Protein AF-A0A6M3YIV0-F1 (afdb_monomer_lite)

pLDDT: mean 96.77, std 2.44, range [84.88, 98.75]

Sequence (44 aa):
HLSTVHVEVEGDIKFPIMPENFNLVFEQFFMSNINYTYQIWKKG

Organism: Escherichia coli (NCBI:txid562)

Radius of gyration: 12.29 Å; chains: 1; bounding box: 29×11×31 Å

Structure (mmCIF, N/CA/C/O backbone):
data_AF-A0A6M3YIV0-F1
#
_entry.id   AF-A0A6M3YIV0-F1
#
loop_
_atom_sit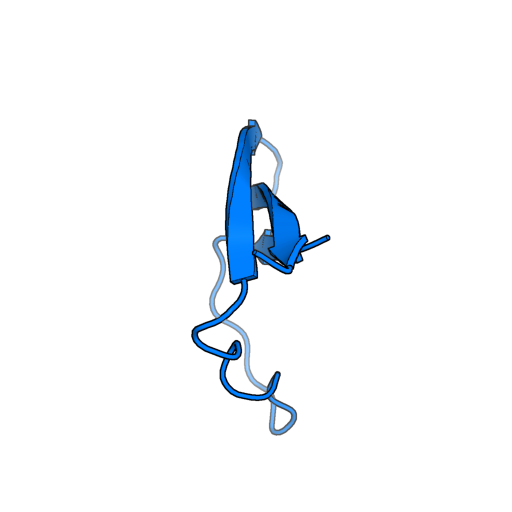e.group_PDB
_atom_site.id
_atom_site.type_symbol
_atom_site.label_atom_id
_atom_site.label_alt_id
_atom_site.label_comp_id
_atom_site.label_asym_id
_atom_site.label_entity_id
_atom_site.label_seq_id
_atom_site.pdbx_PDB_ins_code
_atom_site.Cartn_x
_atom_site.Cartn_y
_atom_site.Cartn_z
_atom_site.occupancy
_atom_site.B_iso_or_equiv
_atom_site.auth_seq_id
_atom_site.auth_comp_id
_atom_site.auth_asym_id
_atom_site.auth_atom_id
_atom_site.pdbx_PDB_model_num
ATOM 1 N N . HIS A 1 1 ? 0.229 -5.836 6.479 1.00 96.75 1 HIS A N 1
ATOM 2 C CA . HIS A 1 1 ? 1.679 -5.803 6.206 1.00 96.75 1 HIS A CA 1
ATOM 3 C C . HIS A 1 1 ? 1.862 -5.327 4.779 1.00 96.75 1 HIS A C 1
ATOM 5 O O . HIS A 1 1 ? 1.165 -5.846 3.917 1.00 96.75 1 HIS A O 1
ATOM 11 N N . LEU A 1 2 ? 2.711 -4.327 4.550 1.00 97.12 2 LEU A N 1
ATOM 12 C CA . LEU A 1 2 ? 2.952 -3.735 3.233 1.00 97.12 2 LEU A CA 1
ATOM 13 C C . LEU A 1 2 ? 4.459 -3.574 3.025 1.00 97.12 2 LEU A C 1
ATOM 15 O O . LEU A 1 2 ? 5.141 -3.070 3.913 1.00 97.12 2 LEU A O 1
ATOM 19 N N . SER A 1 3 ? 4.956 -3.989 1.862 1.00 98.00 3 SER A N 1
ATOM 20 C CA . SER A 1 3 ? 6.323 -3.708 1.424 1.00 98.00 3 SER A CA 1
ATOM 21 C C . SER A 1 3 ? 6.262 -2.851 0.169 1.00 98.00 3 SER A C 1
ATOM 23 O O . SER A 1 3 ? 5.780 -3.309 -0.865 1.00 98.00 3 SER A O 1
ATOM 25 N N . THR A 1 4 ? 6.753 -1.622 0.259 1.00 97.75 4 THR A N 1
ATOM 26 C CA . THR A 1 4 ? 6.871 -0.713 -0.883 1.00 97.75 4 THR A CA 1
ATOM 27 C C . THR A 1 4 ? 8.256 -0.885 -1.481 1.00 97.75 4 THR A C 1
ATOM 29 O O . THR A 1 4 ? 9.248 -0.513 -0.856 1.00 97.75 4 THR A O 1
ATOM 32 N N . VAL A 1 5 ? 8.329 -1.482 -2.668 1.00 98.19 5 VAL A N 1
ATOM 33 C CA . VAL A 1 5 ? 9.584 -1.669 -3.405 1.00 98.19 5 VAL A CA 1
ATOM 34 C C . VAL A 1 5 ? 9.881 -0.386 -4.186 1.00 98.19 5 VAL A C 1
ATOM 36 O O . VAL A 1 5 ? 9.029 0.083 -4.934 1.00 98.19 5 VAL A O 1
ATOM 39 N N . HIS A 1 6 ? 11.071 0.194 -4.014 1.00 97.94 6 HIS A N 1
ATOM 40 C CA . HIS A 1 6 ? 11.472 1.466 -4.637 1.00 97.94 6 HIS A CA 1
ATOM 41 C C . HIS A 1 6 ? 11.992 1.250 -6.064 1.00 97.94 6 HIS A C 1
ATOM 43 O O . HIS A 1 6 ? 13.157 1.509 -6.365 1.00 97.94 6 HIS A O 1
ATOM 49 N N . VAL A 1 7 ? 11.131 0.721 -6.931 1.00 97.19 7 VAL A N 1
ATOM 50 C CA . VAL A 1 7 ? 11.387 0.538 -8.363 1.00 97.19 7 VAL A CA 1
ATOM 51 C C . VAL A 1 7 ? 10.077 0.673 -9.134 1.00 97.19 7 VAL A C 1
ATOM 53 O O . VAL A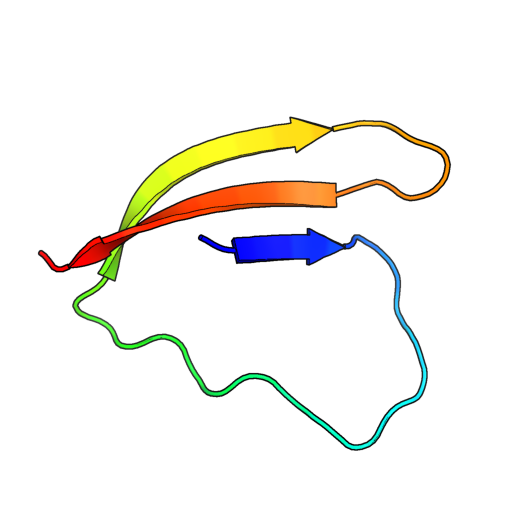 1 7 ? 9.025 0.251 -8.658 1.00 97.19 7 VAL A O 1
ATOM 56 N N . GLU A 1 8 ? 10.142 1.244 -10.331 1.00 97.00 8 GLU A N 1
ATOM 57 C CA . GLU A 1 8 ? 9.012 1.284 -11.258 1.00 97.00 8 GLU A CA 1
ATOM 58 C C . GLU A 1 8 ? 9.123 0.122 -12.249 1.00 97.00 8 GLU A C 1
ATOM 60 O O . GLU A 1 8 ? 10.199 -0.145 -12.788 1.00 97.00 8 GLU A O 1
ATOM 65 N N . VAL A 1 9 ? 8.015 -0.589 -12.468 1.00 96.06 9 VAL A N 1
ATOM 66 C CA . VAL A 1 9 ? 7.936 -1.742 -13.377 1.00 96.06 9 VAL A CA 1
ATOM 67 C C . VAL A 1 9 ? 6.672 -1.667 -14.223 1.00 96.06 9 VAL A C 1
ATOM 69 O O . VAL A 1 9 ? 5.660 -1.106 -13.799 1.00 96.06 9 VAL A O 1
ATOM 72 N N . GLU A 1 10 ? 6.719 -2.260 -15.413 1.00 98.12 10 GLU A N 1
ATOM 73 C CA . GLU A 1 10 ? 5.536 -2.432 -16.254 1.00 98.12 10 GLU A CA 1
ATOM 74 C C . GLU A 1 10 ? 4.595 -3.496 -15.665 1.00 98.12 10 GLU A C 1
ATOM 76 O O . GLU A 1 10 ? 5.037 -4.540 -15.180 1.00 98.12 10 GLU A O 1
ATOM 81 N N . GLY A 1 11 ? 3.286 -3.233 -15.713 1.00 96.19 11 GLY A N 1
ATOM 82 C CA . GLY A 1 11 ? 2.252 -4.150 -15.238 1.00 96.19 11 GLY A CA 1
ATOM 83 C C . GLY A 1 11 ? 0.850 -3.541 -15.294 1.00 96.19 11 GLY A C 1
ATOM 84 O O . GLY A 1 11 ? 0.678 -2.323 -15.326 1.00 96.19 11 GLY A O 1
ATOM 85 N N . ASP A 1 12 ? -0.165 -4.398 -15.300 1.00 97.88 12 ASP A N 1
ATOM 86 C CA . ASP A 1 12 ? -1.586 -4.046 -15.414 1.00 97.88 12 ASP A CA 1
ATOM 87 C C . ASP A 1 12 ? -2.400 -4.364 -14.144 1.00 97.88 12 ASP A C 1
ATOM 89 O O . ASP A 1 12 ? -3.562 -3.971 -14.029 1.00 97.88 12 ASP A O 1
ATOM 93 N N . ILE A 1 13 ? -1.776 -5.001 -13.149 1.00 97.19 13 ILE A N 1
ATOM 94 C CA . ILE A 1 13 ? -2.372 -5.304 -11.843 1.00 97.19 13 ILE A CA 1
ATOM 95 C C . ILE A 1 13 ? -1.940 -4.271 -10.800 1.00 97.19 13 ILE A C 1
ATOM 97 O O . ILE A 1 13 ? -0.756 -3.971 -10.650 1.00 97.19 13 ILE A O 1
ATOM 101 N N . LYS A 1 14 ? -2.907 -3.749 -10.033 1.00 96.38 14 LYS A N 1
ATOM 102 C CA . LYS A 1 14 ? -2.676 -2.754 -8.975 1.00 96.38 14 LYS A CA 1
ATOM 103 C C . LYS A 1 14 ? -3.280 -3.190 -7.647 1.00 96.38 14 LYS A C 1
ATOM 105 O O . LYS A 1 14 ? -4.308 -3.864 -7.606 1.00 96.38 14 LYS A O 1
ATOM 110 N N . PHE A 1 15 ? -2.654 -2.754 -6.558 1.00 95.56 15 PHE A N 1
ATOM 111 C CA . PHE A 1 15 ? -3.229 -2.873 -5.222 1.00 95.56 15 PHE A CA 1
ATOM 112 C C . PHE A 1 15 ? -4.383 -1.861 -5.056 1.00 95.56 15 PHE A C 1
ATOM 114 O O . PHE A 1 15 ? -4.279 -0.745 -5.575 1.00 95.56 15 PHE A O 1
ATOM 121 N N . PRO A 1 16 ? -5.487 -2.214 -4.369 1.00 95.69 16 PRO A N 1
ATOM 122 C CA . PRO A 1 16 ? -6.569 -1.273 -4.088 1.00 95.69 16 PRO A CA 1
ATOM 123 C C . PRO A 1 16 ? -6.113 -0.130 -3.171 1.00 95.69 16 PRO A C 1
ATOM 125 O O . PRO A 1 16 ? -5.095 -0.216 -2.487 1.00 95.69 16 PRO A O 1
ATOM 128 N N . ILE A 1 17 ? -6.906 0.940 -3.121 1.00 93.88 17 ILE A N 1
ATOM 129 C CA . ILE A 1 17 ? -6.659 2.066 -2.213 1.00 93.88 17 ILE A CA 1
ATOM 130 C C . ILE A 1 17 ? -6.759 1.577 -0.760 1.00 93.88 17 ILE A C 1
ATOM 132 O O . ILE A 1 17 ? -7.689 0.848 -0.404 1.00 93.88 17 ILE A O 1
ATOM 136 N N . MET A 1 18 ? -5.796 1.972 0.078 1.00 90.69 18 MET A N 1
ATOM 137 C CA . MET A 1 18 ? -5.797 1.627 1.498 1.00 90.69 18 MET A CA 1
ATOM 138 C C . MET A 1 18 ? -6.969 2.322 2.215 1.00 90.69 18 MET A C 1
ATOM 140 O O . MET A 1 18 ? -7.121 3.534 2.067 1.00 90.69 18 MET A O 1
ATOM 144 N N . PRO A 1 19 ? -7.794 1.594 2.991 1.00 93.69 19 PRO A N 1
ATOM 145 C CA . PRO A 1 19 ? -8.896 2.206 3.725 1.00 93.69 19 PRO A CA 1
ATOM 146 C C . PRO A 1 19 ? -8.405 3.184 4.801 1.00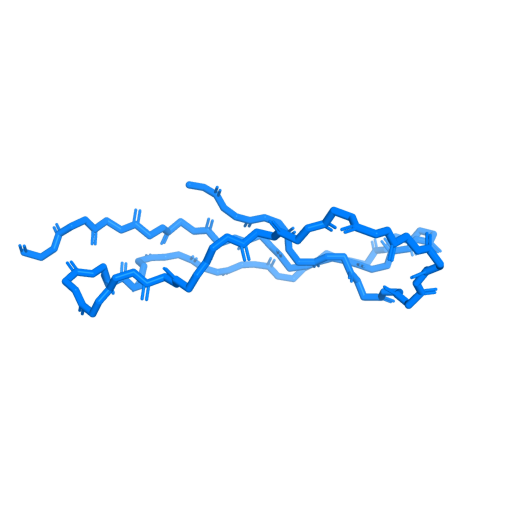 93.69 19 PRO A C 1
ATOM 148 O O . PRO A 1 19 ? -7.404 2.927 5.468 1.00 93.69 19 PRO A O 1
ATOM 151 N N . GLU A 1 20 ? -9.162 4.258 5.031 1.00 93.62 20 GLU A N 1
ATOM 152 C CA . GLU A 1 20 ? -8.800 5.334 5.972 1.00 93.62 20 GLU A CA 1
ATOM 153 C C . GLU A 1 20 ? -8.717 4.886 7.439 1.00 93.62 20 GLU A C 1
ATOM 155 O O . GLU A 1 20 ? -8.077 5.535 8.257 1.00 93.62 20 GLU A O 1
ATOM 160 N N . ASN A 1 21 ? -9.343 3.762 7.794 1.00 96.12 21 ASN A N 1
ATOM 161 C CA . ASN A 1 21 ? -9.339 3.246 9.162 1.00 96.12 21 ASN A CA 1
ATOM 162 C C . A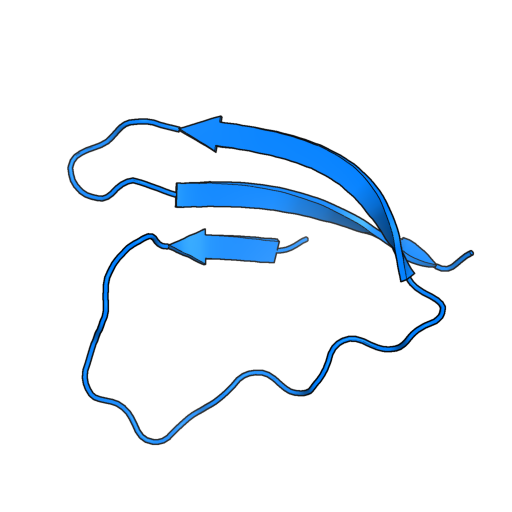SN A 1 21 ? -8.085 2.434 9.518 1.00 96.12 21 ASN A C 1
ATOM 164 O O . ASN A 1 21 ? -8.066 1.789 10.565 1.00 96.12 21 ASN A O 1
ATOM 168 N N . PHE A 1 22 ? -7.059 2.416 8.669 1.00 96.94 22 PHE A N 1
ATOM 169 C CA . PHE A 1 22 ? -5.773 1.808 8.986 1.00 96.94 22 PHE A CA 1
ATOM 170 C C . PHE A 1 22 ? -4.773 2.866 9.439 1.00 96.94 22 PHE A C 1
ATOM 172 O O . PHE A 1 22 ? -4.524 3.850 8.754 1.00 96.94 22 PHE A O 1
ATOM 179 N N . ASN A 1 23 ? -4.135 2.602 10.573 1.00 96.81 23 ASN A N 1
ATOM 180 C CA . ASN A 1 23 ? -3.072 3.424 11.125 1.00 96.81 23 ASN A CA 1
ATOM 181 C C . ASN A 1 23 ? -1.725 2.723 10.943 1.00 96.81 23 ASN A C 1
ATOM 183 O O . ASN A 1 23 ? -1.600 1.518 11.200 1.00 96.81 23 ASN A O 1
ATOM 187 N N . LEU A 1 24 ? -0.713 3.482 10.526 1.00 96.56 24 LEU A N 1
ATOM 188 C CA . LEU A 1 24 ? 0.670 3.022 10.479 1.00 96.56 24 LEU A CA 1
ATOM 189 C C . LEU A 1 24 ? 1.193 2.870 11.912 1.00 96.56 24 LEU A C 1
ATOM 191 O O . LEU A 1 24 ? 1.163 3.820 12.690 1.00 96.56 24 LEU A O 1
ATOM 195 N N . VAL A 1 25 ? 1.673 1.678 12.265 1.00 98.12 25 VAL A N 1
ATOM 196 C CA . VAL A 1 25 ? 2.190 1.386 13.617 1.00 98.12 25 VAL A CA 1
ATOM 197 C C . VAL A 1 25 ? 3.658 0.971 13.631 1.00 98.12 25 VAL A C 1
ATOM 199 O O . VAL A 1 25 ? 4.247 0.828 14.698 1.00 98.12 25 VAL A O 1
ATOM 202 N N . PHE A 1 26 ? 4.245 0.737 12.461 1.00 98.44 26 PHE A N 1
ATOM 203 C CA . PHE A 1 26 ? 5.654 0.399 12.305 1.00 98.44 26 PHE A CA 1
ATOM 204 C C . PHE A 1 26 ? 6.098 0.710 10.881 1.00 98.44 26 PHE A C 1
ATOM 206 O O . PHE A 1 26 ? 5.379 0.377 9.937 1.00 98.44 26 PHE A O 1
ATOM 213 N N . GLU A 1 27 ? 7.301 1.256 10.742 1.00 98.56 27 GLU A N 1
ATOM 214 C CA . GLU A 1 27 ? 7.969 1.465 9.465 1.00 98.56 27 GLU A CA 1
ATOM 215 C C . GLU A 1 27 ? 9.472 1.221 9.610 1.00 98.56 27 GLU A C 1
ATOM 217 O O . GLU A 1 27 ? 10.089 1.648 10.587 1.00 98.56 27 GLU A O 1
ATOM 222 N N . GLN A 1 28 ? 10.061 0.547 8.624 1.00 98.62 28 GLN A N 1
ATOM 223 C CA . GLN A 1 28 ? 11.505 0.393 8.520 1.00 98.62 28 GLN A CA 1
ATOM 224 C C . GLN A 1 28 ? 11.955 0.369 7.059 1.00 98.62 28 GLN A C 1
ATOM 226 O O . GLN A 1 28 ? 11.401 -0.358 6.232 1.00 98.62 28 GLN A O 1
ATOM 231 N N . PHE A 1 29 ? 12.991 1.149 6.758 1.00 98.62 29 PHE A N 1
ATOM 232 C CA . PHE A 1 29 ? 13.655 1.162 5.458 1.00 98.62 29 PHE A CA 1
ATOM 233 C C . PHE A 1 29 ? 14.791 0.135 5.400 1.00 98.62 29 PHE A C 1
ATOM 235 O O . PHE A 1 29 ? 15.553 -0.009 6.359 1.00 98.62 29 PHE A O 1
ATOM 242 N N . PHE A 1 30 ? 14.937 -0.529 4.253 1.00 98.56 30 PHE A N 1
ATOM 243 C CA . PHE A 1 30 ? 16.000 -1.490 3.982 1.00 98.56 30 PHE A CA 1
ATOM 244 C C . PHE A 1 30 ? 16.734 -1.139 2.690 1.00 98.56 30 PHE A C 1
ATOM 246 O O . PHE A 1 30 ? 16.124 -0.957 1.633 1.00 98.56 30 PHE A O 1
ATOM 253 N N . MET A 1 31 ? 18.065 -1.106 2.781 1.00 98.38 31 MET A N 1
ATOM 254 C CA . MET A 1 31 ? 18.944 -0.960 1.627 1.00 98.38 31 MET A CA 1
ATOM 255 C C . MET A 1 31 ? 19.342 -2.342 1.103 1.00 98.38 31 MET A C 1
ATOM 257 O O . MET A 1 31 ? 19.803 -3.189 1.870 1.00 98.38 31 MET A O 1
ATOM 261 N N . SER A 1 32 ? 19.145 -2.585 -0.191 1.00 96.38 32 SER A N 1
ATOM 262 C CA . SER A 1 32 ? 19.461 -3.862 -0.844 1.00 96.38 32 SER A CA 1
ATOM 263 C C . SER A 1 32 ? 19.831 -3.636 -2.316 1.00 96.38 32 SER A C 1
ATOM 265 O O . SER A 1 32 ? 20.073 -2.505 -2.726 1.00 96.38 32 SER A O 1
ATOM 267 N N . ASN A 1 33 ? 19.873 -4.693 -3.129 1.00 97.06 33 ASN A N 1
ATOM 268 C CA . ASN A 1 33 ? 19.993 -4.557 -4.584 1.00 97.06 33 ASN A CA 1
ATOM 269 C C . ASN A 1 33 ? 18.789 -3.813 -5.197 1.00 97.06 33 ASN A C 1
ATOM 271 O O . ASN A 1 33 ? 18.944 -3.136 -6.207 1.00 97.06 33 ASN A O 1
ATOM 275 N N . ILE A 1 34 ? 17.613 -3.910 -4.564 1.00 97.50 34 ILE A N 1
ATOM 276 C CA . ILE A 1 34 ? 16.471 -3.013 -4.761 1.00 97.50 34 ILE A CA 1
ATOM 277 C C . ILE A 1 34 ? 15.979 -2.594 -3.375 1.00 97.50 34 ILE A C 1
ATOM 279 O O . ILE A 1 34 ? 15.639 -3.441 -2.548 1.00 97.50 34 ILE A O 1
ATOM 283 N N . ASN A 1 35 ? 15.962 -1.292 -3.107 1.00 98.50 35 ASN A N 1
ATOM 284 C CA . ASN A 1 35 ? 15.522 -0.768 -1.817 1.00 98.50 35 ASN A CA 1
ATOM 285 C C . ASN A 1 35 ? 14.030 -1.031 -1.594 1.00 98.50 35 ASN A C 1
ATOM 287 O O . ASN A 1 35 ? 13.234 -1.010 -2.535 1.00 98.50 35 ASN A O 1
ATOM 291 N N . TYR A 1 36 ? 13.626 -1.200 -0.336 1.00 98.56 36 TYR A N 1
ATOM 292 C CA . TYR A 1 36 ? 12.212 -1.306 0.023 1.00 98.56 36 TYR A CA 1
ATOM 293 C C . TYR A 1 36 ? 11.933 -0.750 1.422 1.00 98.56 36 TYR A C 1
ATOM 295 O O . TYR A 1 36 ? 12.797 -0.744 2.300 1.00 98.56 36 TYR A O 1
ATOM 303 N N . THR A 1 37 ? 10.701 -0.293 1.631 1.00 98.75 37 THR A N 1
ATOM 304 C CA . THR A 1 37 ? 10.180 0.105 2.944 1.00 98.75 37 THR A CA 1
ATOM 305 C C . THR A 1 37 ? 9.161 -0.926 3.405 1.00 98.75 37 THR A C 1
ATOM 307 O O . THR A 1 37 ? 8.213 -1.221 2.680 1.00 98.75 37 THR A O 1
ATOM 310 N N . TYR A 1 38 ? 9.337 -1.468 4.607 1.00 98.69 38 TYR A N 1
ATOM 311 C CA . TYR A 1 38 ? 8.389 -2.388 5.228 1.00 98.69 38 TYR A CA 1
ATOM 312 C C . TYR A 1 38 ? 7.539 -1.662 6.267 1.00 98.69 38 TYR A C 1
ATOM 314 O O . TYR A 1 38 ? 8.062 -0.958 7.130 1.00 98.69 38 TYR A O 1
ATOM 322 N N . GLN A 1 39 ? 6.228 -1.865 6.196 1.00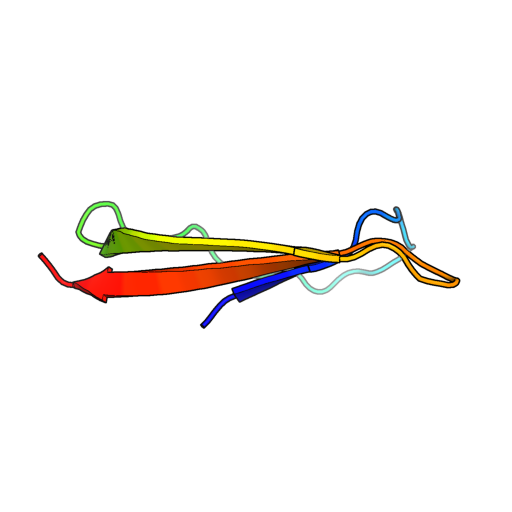 98.50 39 GLN A N 1
ATOM 323 C CA . GLN A 1 39 ? 5.245 -1.204 7.040 1.00 98.50 39 GLN A CA 1
ATOM 324 C C . GLN A 1 39 ? 4.251 -2.203 7.642 1.00 98.50 39 GLN A C 1
ATOM 326 O O . GLN A 1 39 ? 3.776 -3.145 6.990 1.00 98.50 39 GLN A O 1
ATOM 331 N N . ILE A 1 40 ? 3.857 -1.950 8.891 1.00 98.19 40 ILE A N 1
ATOM 332 C CA . ILE A 1 40 ? 2.728 -2.626 9.538 1.00 98.19 40 ILE A CA 1
ATOM 333 C C . ILE A 1 40 ? 1.631 -1.597 9.771 1.00 98.19 40 ILE A C 1
ATOM 335 O O . ILE A 1 40 ? 1.836 -0.581 10.432 1.00 98.19 40 ILE A O 1
ATOM 339 N N . TRP A 1 41 ? 0.450 -1.916 9.253 1.00 97.38 41 TRP A N 1
ATOM 340 C CA . TRP A 1 41 ? -0.764 -1.129 9.396 1.00 97.38 41 TRP A CA 1
ATOM 341 C C . TRP A 1 41 ? -1.770 -1.928 10.220 1.00 97.38 41 TRP A C 1
ATOM 343 O O . TRP A 1 41 ? -1.945 -3.128 9.984 1.00 97.38 41 TRP A O 1
ATOM 353 N N . LYS A 1 42 ? -2.422 -1.282 11.186 1.00 97.19 42 LYS A N 1
ATOM 354 C CA . LYS A 1 42 ? -3.470 -1.882 12.019 1.00 97.19 42 LYS A CA 1
ATOM 355 C C . LYS A 1 42 ? -4.745 -1.066 11.903 1.00 97.19 42 LYS A C 1
ATOM 357 O O . LYS A 1 42 ? -4.689 0.156 1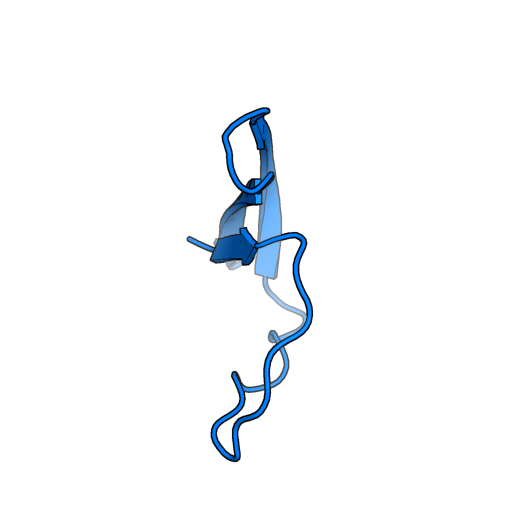1.833 1.00 97.19 42 LYS A O 1
ATOM 362 N N . LYS A 1 43 ? -5.885 -1.751 11.906 1.00 95.75 43 LYS A N 1
ATOM 363 C CA . LYS A 1 43 ? -7.188 -1.093 11.983 1.00 95.75 43 LYS A CA 1
ATOM 364 C C . LYS A 1 43 ? -7.293 -0.315 13.306 1.00 95.75 43 LYS A C 1
ATOM 366 O O . LYS A 1 43 ? -6.958 -0.882 14.348 1.00 95.75 43 LYS A O 1
ATOM 371 N N . GLY A 1 44 ? -7.683 0.956 13.219 1.00 84.88 44 GLY A N 1
ATOM 372 C CA . GLY A 1 44 ? -8.012 1.837 14.344 1.00 84.88 44 GLY A CA 1
ATOM 373 C C . GLY A 1 44 ? -9.396 1.590 14.918 1.00 84.88 44 GLY A C 1
ATOM 374 O O . GLY A 1 44 ? -10.251 1.020 14.198 1.00 84.88 44 GLY A O 1
#

Secondary structure (DSSP, 8-state):
-EEEES-----S--PPPPPTTEEEEEEEEE-SSS-EEEEEEEE-

Foldseek 3Di:
DDKAWPDDDDDDDDDDDDDPQWDWDDWDWDDDVITIIDTDIDGD